Protein AF-A0A2H0NKD3-F1 (afdb_monomer)

Mean predicted aligned error: 8.76 Å

Secondary structure (DSSP, 8-state):
---------PPPPPPPPPPPHHHHHHHHHS-HHHHHHHHHHHHHHHS-TT---------SS-S-BSS--TT-TTBTTS--S---PPPPPGGGT-

pLDDT: mean 91.63, std 11.35, range [47.88, 98.62]

Radius of gyration: 23.9 Å; Cα contacts (8 Å, |Δi|>4): 55; chains: 1; bounding box: 56×33×65 Å

Solvent-accessible surface area (backbone atoms only — not comparable to full-atom values): 6440 Å² tota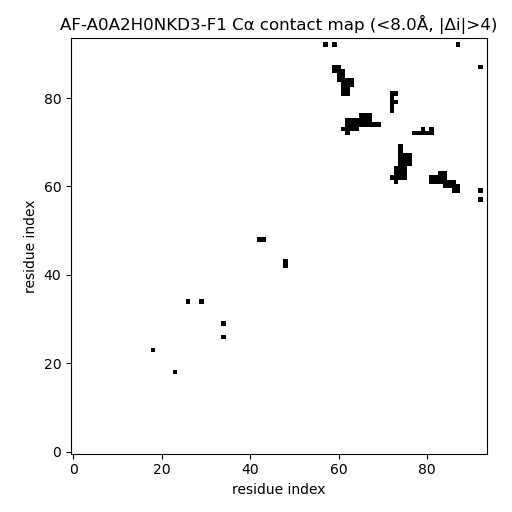l; per-residue (Å²): 135,88,86,76,84,84,82,85,83,74,86,75,73,82,76,74,89,75,84,49,71,67,64,54,51,52,58,75,68,43,59,68,70,59,46,51,52,52,51,51,54,56,43,53,75,76,44,66,82,88,64,81,90,86,83,87,87,80,76,59,56,37,35,69,34,93,52,84,49,96,84,50,57,34,17,60,85,52,94,62,86,57,67,70,48,72,66,63,57,72,86,78,74,113

Structure (mmCIF, N/CA/C/O backbone):
data_AF-A0A2H0NKD3-F1
#
_entry.id   AF-A0A2H0NKD3-F1
#
loop_
_atom_site.group_PDB
_atom_site.id
_atom_site.type_symbol
_atom_site.label_atom_id
_atom_site.label_alt_id
_atom_site.label_comp_id
_atom_site.label_asym_id
_atom_site.label_entity_id
_atom_site.label_seq_id
_atom_site.pdbx_PDB_ins_code
_atom_site.Cartn_x
_atom_site.Cartn_y
_atom_site.Cartn_z
_atom_site.occupancy
_atom_site.B_iso_or_equiv
_atom_site.auth_seq_id
_atom_site.auth_comp_id
_atom_site.auth_asym_id
_atom_site.auth_atom_id
_atom_site.pdbx_PDB_model_num
ATOM 1 N N . MET A 1 1 ? -35.237 7.858 -45.468 1.00 47.88 1 MET A N 1
ATOM 2 C CA . MET A 1 1 ? -34.723 6.921 -44.449 1.00 47.88 1 MET A CA 1
ATOM 3 C C . MET A 1 1 ? -34.793 7.630 -43.110 1.00 47.88 1 MET A C 1
ATOM 5 O O . MET A 1 1 ? -34.067 8.591 -42.899 1.00 47.88 1 MET A O 1
ATOM 9 N N . THR A 1 2 ? -35.763 7.265 -42.281 1.00 57.41 2 THR A N 1
ATOM 10 C CA . THR A 1 2 ? -36.014 7.872 -40.969 1.00 57.41 2 THR A CA 1
ATOM 11 C C . THR A 1 2 ? -35.022 7.303 -39.963 1.00 57.41 2 THR A C 1
ATOM 13 O O . THR A 1 2 ? -35.069 6.119 -39.645 1.00 57.41 2 THR A O 1
ATOM 16 N N . SER A 1 3 ? -34.099 8.139 -39.494 1.00 60.38 3 SER A N 1
ATOM 17 C CA . SER A 1 3 ? -33.186 7.782 -38.411 1.00 60.38 3 SER A CA 1
ATOM 18 C C . SER A 1 3 ? -33.941 7.895 -37.086 1.00 60.38 3 SER A C 1
ATOM 20 O O . SER A 1 3 ? -34.399 8.982 -36.737 1.00 60.38 3 SER A O 1
ATOM 22 N N . GLN A 1 4 ? -34.118 6.778 -36.380 1.00 69.94 4 GLN A N 1
ATOM 23 C CA . GLN A 1 4 ? -34.568 6.777 -34.988 1.00 69.94 4 GLN A CA 1
ATOM 24 C C . GLN A 1 4 ? -33.383 6.468 -34.083 1.00 69.94 4 GLN A C 1
ATOM 26 O O . GLN A 1 4 ? -32.689 5.467 -34.254 1.00 69.94 4 GLN A O 1
ATOM 31 N N . SER A 1 5 ? -33.166 7.345 -33.111 1.00 70.75 5 SER A N 1
ATOM 32 C CA . SER A 1 5 ? -32.171 7.166 -32.066 1.00 70.75 5 SER A CA 1
ATOM 33 C C . SER A 1 5 ? -32.680 6.143 -31.052 1.00 70.75 5 SER A C 1
ATOM 35 O O . SER A 1 5 ? -33.716 6.353 -30.424 1.00 70.75 5 SER A O 1
ATOM 37 N N . ILE A 1 6 ? -31.945 5.046 -30.877 1.00 73.62 6 ILE A N 1
ATOM 38 C CA . ILE A 1 6 ? -32.184 4.099 -29.786 1.00 73.62 6 ILE A CA 1
ATOM 39 C C . ILE A 1 6 ? -31.709 4.754 -28.486 1.00 73.62 6 ILE A C 1
ATOM 41 O O . ILE A 1 6 ? -30.542 5.125 -28.362 1.00 73.62 6 ILE A O 1
ATOM 45 N N . GLN A 1 7 ? -32.616 4.917 -27.523 1.00 72.81 7 GLN A N 1
ATOM 46 C CA . GLN A 1 7 ? -32.284 5.383 -26.178 1.00 72.81 7 GLN A CA 1
ATOM 47 C C . GLN A 1 7 ? -31.966 4.183 -25.287 1.00 72.81 7 GLN A C 1
ATOM 49 O O . GLN A 1 7 ? -32.840 3.373 -24.984 1.00 72.81 7 GLN A O 1
ATOM 54 N N . PHE A 1 8 ? -30.711 4.081 -24.855 1.00 72.06 8 PHE A N 1
ATOM 55 C CA . PHE A 1 8 ? -30.291 3.108 -23.853 1.00 72.06 8 PHE A CA 1
ATOM 56 C C . PHE A 1 8 ? -30.562 3.671 -22.457 1.00 72.06 8 PHE A C 1
ATOM 58 O O . PHE A 1 8 ? -29.868 4.575 -21.993 1.00 72.06 8 PHE A O 1
ATOM 65 N N . THR A 1 9 ? -31.573 3.142 -21.774 1.00 69.44 9 THR A N 1
ATOM 66 C CA . THR A 1 9 ? -31.796 3.390 -20.349 1.00 69.44 9 THR A CA 1
ATOM 67 C C . THR A 1 9 ? -31.086 2.310 -19.541 1.00 69.44 9 THR A C 1
ATOM 69 O O . THR A 1 9 ? -31.594 1.207 -19.358 1.00 69.44 9 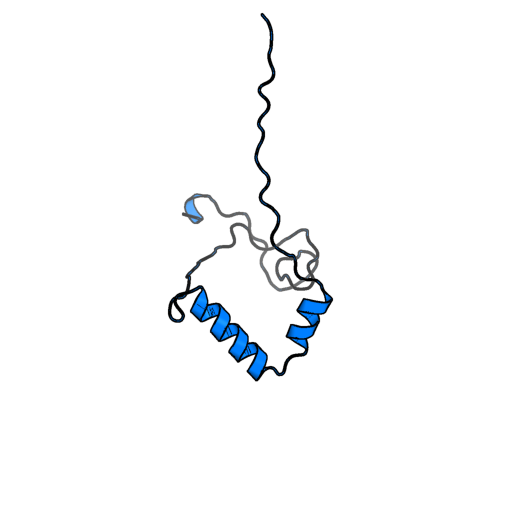THR A O 1
ATOM 72 N N . HIS A 1 10 ? -29.888 2.620 -19.044 1.00 72.88 10 HIS A N 1
ATOM 73 C CA . HIS A 1 10 ? -29.256 1.797 -18.017 1.00 72.88 10 HIS A CA 1
ATOM 74 C C . HIS A 1 10 ? -29.798 2.219 -16.647 1.00 72.88 10 HIS A C 1
ATOM 76 O O . HIS A 1 10 ? -29.598 3.373 -16.257 1.00 72.88 10 HIS A O 1
ATOM 82 N N . PRO A 1 11 ? -30.486 1.333 -15.905 1.00 68.94 11 PRO A N 1
ATOM 83 C CA . PRO A 1 11 ? -30.849 1.631 -14.530 1.00 68.94 11 PRO A CA 1
ATOM 84 C C . PRO A 1 11 ? -29.558 1.793 -13.725 1.00 68.94 11 PRO A C 1
ATOM 86 O O . PRO A 1 11 ? -28.764 0.861 -13.616 1.00 68.94 11 PRO A O 1
ATOM 89 N N . VAL A 1 12 ? -29.330 2.995 -13.195 1.00 68.69 12 VAL A N 1
ATOM 90 C CA . VAL A 1 12 ? -28.219 3.254 -12.278 1.00 68.69 12 VAL A CA 1
ATOM 91 C C . VAL A 1 12 ? -28.598 2.627 -10.936 1.00 68.69 12 VAL A C 1
ATOM 93 O O . VAL A 1 12 ? -29.603 3.043 -10.353 1.00 68.69 12 VAL A O 1
ATOM 96 N N . PRO A 1 13 ? -27.850 1.627 -10.433 1.00 73.62 13 PRO A N 1
ATOM 97 C CA . PRO A 1 13 ? -28.095 1.084 -9.105 1.00 73.62 13 PRO A CA 1
ATOM 98 C C . PRO A 1 13 ? -28.000 2.207 -8.074 1.00 73.62 13 PRO A C 1
ATOM 100 O O . PRO A 1 13 ? -27.119 3.066 -8.174 1.00 73.62 13 PRO A O 1
ATOM 103 N N . THR A 1 14 ? -28.884 2.205 -7.077 1.00 70.56 14 THR A N 1
ATOM 104 C CA . THR A 1 14 ? -28.775 3.141 -5.956 1.00 70.56 14 THR A CA 1
ATOM 105 C C . THR A 1 14 ? -27.388 2.987 -5.335 1.00 70.56 14 THR A C 1
ATOM 107 O O . THR A 1 14 ? -27.025 1.872 -4.948 1.00 70.56 14 THR A O 1
ATOM 110 N N . PRO A 1 15 ? -26.585 4.063 -5.272 1.00 69.81 15 PRO A N 1
ATOM 111 C CA . PRO A 1 15 ? -25.237 3.952 -4.758 1.00 69.81 15 PRO A CA 1
ATOM 112 C C . PRO A 1 15 ? -25.303 3.509 -3.293 1.00 69.81 15 PRO A C 1
ATOM 114 O O . PRO A 1 15 ? -26.134 4.030 -2.541 1.00 69.81 15 PRO A O 1
ATOM 117 N N . PRO A 1 16 ? -24.449 2.562 -2.873 1.00 75.81 16 PRO A N 1
ATOM 118 C CA . PRO A 1 16 ? -24.373 2.176 -1.474 1.00 75.81 16 PRO A CA 1
ATOM 119 C C . PRO A 1 16 ? -24.068 3.407 -0.617 1.00 75.81 16 PRO A C 1
ATOM 121 O O . PRO A 1 16 ? -23.424 4.361 -1.072 1.00 75.81 16 PRO A O 1
ATOM 124 N N . GLN A 1 17 ? -24.535 3.382 0.632 1.00 82.94 17 GLN A N 1
ATOM 125 C CA . GLN A 1 17 ? -24.248 4.444 1.587 1.00 82.94 17 GLN A CA 1
ATOM 126 C C . GLN A 1 17 ? -22.731 4.643 1.686 1.00 82.94 17 GLN A C 1
ATOM 128 O O . GLN A 1 17 ? -21.982 3.720 2.005 1.00 82.94 17 GLN A O 1
ATOM 133 N N . ARG A 1 18 ? -22.274 5.861 1.384 1.00 91.81 18 ARG A N 1
ATOM 134 C CA . ARG A 1 18 ? -20.858 6.222 1.465 1.00 91.81 18 ARG A CA 1
ATOM 135 C C . ARG A 1 18 ? -20.475 6.495 2.914 1.00 91.81 18 ARG A C 1
ATOM 137 O O . ARG A 1 18 ? -21.256 7.068 3.670 1.00 91.81 18 ARG A O 1
ATOM 144 N N . TRP A 1 19 ? -19.251 6.132 3.273 1.00 94.56 19 TRP A N 1
ATOM 145 C CA . TRP A 1 19 ? -18.665 6.519 4.551 1.00 94.56 19 TRP A CA 1
ATOM 146 C C . TRP A 1 19 ? -18.396 8.026 4.580 1.00 94.56 19 TRP A C 1
ATOM 148 O O . TRP A 1 19 ? -17.892 8.592 3.608 1.00 94.56 19 TRP A O 1
ATOM 158 N N . SER A 1 20 ? -18.730 8.675 5.696 1.00 95.69 20 SER A N 1
ATOM 159 C CA . SER A 1 20 ? -18.275 10.038 5.971 1.00 95.69 20 SER A CA 1
ATOM 160 C C . SER A 1 20 ? -16.846 10.009 6.514 1.00 95.69 20 SER A C 1
ATOM 162 O O . SER A 1 20 ? -16.425 9.017 7.108 1.00 95.69 20 SER A O 1
ATOM 164 N N . VAL A 1 21 ? -16.110 11.114 6.358 1.00 96.50 21 VAL A N 1
ATOM 165 C CA . VAL A 1 21 ? -14.764 11.257 6.943 1.00 96.50 21 VAL A CA 1
ATOM 166 C C . VAL A 1 21 ? -14.809 11.028 8.455 1.00 96.50 21 VAL A C 1
ATOM 168 O O . VAL A 1 21 ? -14.042 10.223 8.965 1.00 96.50 21 VAL A O 1
ATOM 171 N N . ALA A 1 22 ? -15.781 11.633 9.147 1.00 97.44 22 ALA A N 1
ATOM 172 C CA . ALA A 1 22 ? -15.959 11.467 10.588 1.00 97.44 22 ALA A CA 1
ATOM 173 C C . ALA A 1 22 ? -16.158 9.997 10.994 1.00 97.44 22 ALA A C 1
ATOM 175 O O . ALA A 1 22 ? -15.555 9.543 11.956 1.00 97.44 22 ALA A O 1
ATOM 176 N N . ALA A 1 23 ? -16.955 9.225 10.245 1.00 96.38 23 ALA A N 1
ATOM 177 C CA . ALA A 1 23 ? -17.149 7.808 10.548 1.00 96.38 23 ALA A CA 1
ATOM 178 C C . ALA A 1 23 ? -15.840 7.009 10.418 1.00 96.38 23 ALA A C 1
ATOM 180 O O . ALA A 1 23 ? -15.575 6.130 11.233 1.00 96.38 23 ALA A O 1
ATOM 181 N N . VAL A 1 24 ? -15.005 7.329 9.423 1.00 96.94 24 VAL A N 1
ATOM 182 C CA . VAL A 1 24 ? -13.683 6.703 9.261 1.00 96.94 24 VAL A CA 1
ATOM 183 C C . VAL A 1 24 ? -12.750 7.111 10.400 1.00 96.94 24 VAL A C 1
ATOM 185 O O . VAL A 1 24 ? -12.076 6.253 10.962 1.00 96.94 24 VAL A O 1
ATOM 188 N N . GLU A 1 25 ? -12.730 8.388 10.784 1.00 98.19 25 GLU A N 1
ATOM 189 C CA . GLU A 1 25 ? -11.914 8.880 11.902 1.00 98.19 25 GLU A CA 1
ATOM 190 C C . GLU A 1 25 ? -12.220 8.162 13.219 1.00 98.19 25 GLU A C 1
ATOM 192 O O . GLU A 1 25 ? -11.297 7.885 13.982 1.00 98.19 25 GLU A O 1
ATOM 197 N N . GLU A 1 26 ? -13.481 7.810 13.479 1.00 98.12 26 GLU A N 1
ATOM 198 C CA . GLU A 1 26 ? -13.834 7.032 14.670 1.00 98.12 26 GLU A CA 1
ATOM 199 C C . GLU A 1 26 ? -13.183 5.641 14.677 1.00 98.12 26 GLU A C 1
ATOM 201 O O . GLU A 1 26 ? -12.764 5.183 15.738 1.00 98.12 26 GLU A O 1
ATOM 206 N N . LEU A 1 27 ? -12.990 4.999 13.516 1.00 97.81 27 LEU A N 1
ATOM 207 C CA . LEU A 1 27 ? -12.252 3.730 13.437 1.00 97.81 27 LEU A CA 1
ATOM 208 C C . LEU A 1 27 ? -10.781 3.904 13.828 1.00 97.81 27 LEU A C 1
ATOM 210 O O . LEU A 1 27 ? -10.237 3.072 14.549 1.00 97.81 27 LEU A O 1
ATOM 214 N N . PHE A 1 28 ? -10.144 4.994 13.389 1.00 97.69 28 PHE A N 1
ATOM 215 C CA . PHE A 1 28 ? -8.752 5.301 13.744 1.00 97.69 28 PHE A CA 1
ATOM 216 C C . PHE A 1 28 ? -8.574 5.629 15.234 1.00 97.69 28 PHE A C 1
ATOM 218 O O . PHE A 1 28 ? -7.467 5.493 15.754 1.00 97.69 28 PHE A O 1
ATOM 225 N N . LYS A 1 29 ? -9.642 6.052 15.922 1.00 98.19 29 LYS A N 1
ATOM 226 C CA . LYS A 1 29 ? -9.643 6.359 17.363 1.00 98.19 29 LYS A CA 1
ATOM 227 C C . LYS A 1 29 ? -9.925 5.140 18.249 1.00 98.19 29 LYS A C 1
ATOM 229 O O . LYS A 1 29 ? -9.774 5.247 19.466 1.00 98.19 29 LYS A O 1
ATOM 234 N N . LEU A 1 30 ? -10.339 4.004 17.682 1.00 98.38 30 LEU A N 1
ATOM 235 C CA . LEU A 1 30 ? -10.601 2.791 18.458 1.00 98.38 30 LEU A CA 1
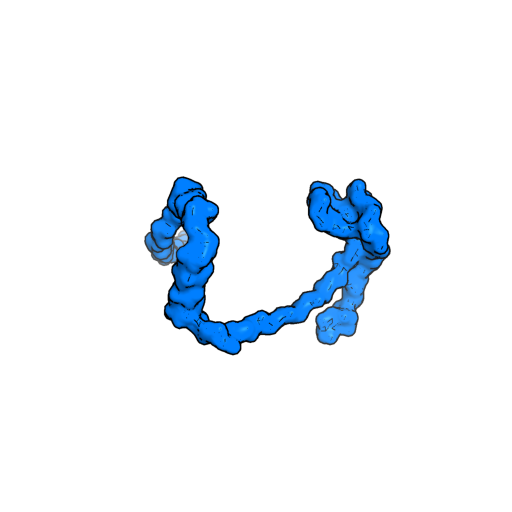ATOM 236 C C . LEU A 1 30 ? -9.325 2.274 19.144 1.00 98.38 30 LEU A C 1
ATOM 238 O O . LEU A 1 30 ? -8.230 2.383 18.583 1.00 98.38 30 LEU A O 1
ATOM 242 N N . PRO A 1 31 ? -9.447 1.627 20.321 1.00 98.62 31 PRO A N 1
ATOM 243 C CA . PRO A 1 31 ? -8.355 0.840 20.869 1.00 98.62 31 PRO A CA 1
ATOM 244 C C . PRO A 1 31 ? -7.878 -0.185 19.836 1.00 98.62 31 PRO A C 1
ATOM 246 O O . PRO A 1 31 ? -8.674 -0.916 19.248 1.00 98.62 31 PRO A O 1
ATOM 249 N N . PHE A 1 32 ? -6.565 -0.252 19.620 1.00 98.25 32 PHE A N 1
ATOM 250 C CA . PHE A 1 32 ? -5.975 -1.047 18.539 1.00 98.25 32 PHE A CA 1
ATOM 251 C C . PHE A 1 32 ? -6.429 -2.518 18.537 1.00 98.25 32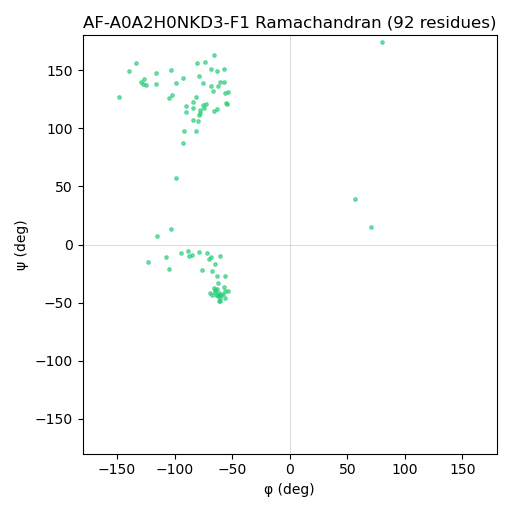 PHE A C 1
ATOM 253 O O . PHE A 1 32 ? -6.720 -3.078 17.481 1.00 98.25 32 PHE A O 1
ATOM 260 N N . ALA A 1 33 ? -6.535 -3.137 19.717 1.00 98.62 33 ALA A N 1
ATOM 261 C CA . ALA A 1 33 ? -6.982 -4.523 19.849 1.00 98.62 33 ALA A CA 1
ATOM 262 C C . ALA A 1 33 ? -8.454 -4.716 19.435 1.00 98.62 33 ALA A C 1
ATOM 264 O O . ALA A 1 33 ? -8.774 -5.709 18.780 1.00 98.62 33 ALA A O 1
ATOM 265 N N . ASP A 1 34 ? -9.324 -3.751 19.745 1.00 98.62 34 ASP A N 1
ATOM 266 C CA . ASP A 1 34 ? -10.739 -3.789 19.362 1.00 98.62 34 ASP A CA 1
ATOM 267 C C . ASP A 1 34 ? -10.893 -3.614 17.849 1.00 98.62 34 ASP A C 1
ATOM 269 O O . ASP A 1 34 ? -11.647 -4.356 17.213 1.00 98.62 34 ASP A O 1
ATOM 273 N N . LEU A 1 35 ? -10.126 -2.692 17.251 1.00 98.62 35 LEU A N 1
ATOM 274 C CA . LEU A 1 35 ? -10.090 -2.497 15.799 1.00 98.62 35 LEU A CA 1
ATOM 275 C C . LEU A 1 35 ? -9.629 -3.770 15.077 1.00 98.62 35 LEU A C 1
ATOM 277 O O . LEU A 1 35 ? -10.266 -4.197 14.112 1.00 98.62 35 LEU A O 1
ATOM 281 N N . LEU A 1 36 ? -8.557 -4.413 15.552 1.00 98.56 36 LEU A N 1
ATOM 282 C CA . LEU A 1 36 ? -8.086 -5.676 14.979 1.00 98.56 36 LEU A CA 1
ATOM 283 C C . LEU A 1 36 ? -9.128 -6.792 15.100 1.00 98.56 36 LEU A C 1
ATOM 285 O O . LEU A 1 36 ? -9.319 -7.552 14.149 1.00 98.56 36 LEU A O 1
ATOM 289 N N . PHE A 1 37 ? -9.815 -6.897 16.239 1.00 98.62 37 PHE A N 1
ATOM 290 C CA . PHE A 1 37 ? -10.863 -7.899 16.419 1.00 98.62 37 PHE A CA 1
ATOM 291 C C . PHE A 1 37 ? -12.045 -7.666 15.467 1.00 98.62 37 PHE A C 1
ATOM 293 O O . PHE A 1 37 ? -12.522 -8.609 14.831 1.00 98.62 37 PHE A O 1
ATOM 300 N N . GLN A 1 38 ? -12.490 -6.417 15.300 1.00 98.44 38 GLN A N 1
ATOM 301 C CA . GLN A 1 38 ? -13.514 -6.061 14.310 1.00 98.44 38 GLN A CA 1
ATOM 302 C C . GLN A 1 38 ? -13.059 -6.375 12.877 1.00 98.44 38 GLN A C 1
ATOM 304 O O . GLN A 1 38 ? -13.815 -6.978 12.114 1.00 98.44 38 GLN A O 1
ATOM 309 N N . ALA A 1 39 ? -11.811 -6.050 12.525 1.00 98.50 39 ALA A N 1
ATOM 310 C CA . ALA A 1 39 ? -11.253 -6.344 11.205 1.00 98.50 39 ALA A CA 1
ATOM 311 C C . ALA A 1 39 ? -11.262 -7.852 10.898 1.00 98.50 39 ALA A C 1
ATOM 313 O O . ALA A 1 39 ? -11.669 -8.262 9.810 1.00 98.50 39 ALA A O 1
ATOM 314 N N . GLN A 1 40 ? -10.887 -8.694 11.867 1.00 98.56 40 GLN A N 1
ATOM 315 C CA . GLN A 1 40 ? -10.924 -10.151 11.704 1.00 98.56 40 GLN A CA 1
ATOM 316 C C . GLN A 1 40 ? -12.347 -10.694 11.533 1.00 98.56 40 GLN A C 1
ATOM 318 O O . GLN A 1 40 ? -12.550 -11.604 10.728 1.00 98.56 40 GLN A O 1
ATOM 323 N N . GLN A 1 41 ? -13.328 -10.146 12.261 1.00 98.62 41 GLN A N 1
ATOM 324 C CA . GLN A 1 41 ? -14.736 -10.527 12.105 1.00 98.62 41 GLN A CA 1
ATOM 325 C C . GLN A 1 41 ? -15.235 -10.221 10.689 1.00 98.62 41 GLN A C 1
ATOM 327 O O . GLN A 1 41 ? -15.796 -11.099 10.034 1.00 98.62 41 GLN A O 1
ATOM 332 N N . VAL A 1 42 ? -14.971 -9.009 10.188 1.00 98.44 42 VAL A N 1
ATOM 333 C CA . VAL A 1 42 ? -15.352 -8.614 8.824 1.00 98.44 42 VAL A CA 1
ATOM 334 C C . VAL A 1 42 ? -14.645 -9.483 7.785 1.00 98.44 42 VAL A C 1
ATOM 336 O O . VAL A 1 42 ? -15.298 -9.963 6.861 1.00 98.44 42 VAL A O 1
ATOM 339 N N . HIS A 1 43 ? -13.343 -9.738 7.939 1.00 98.50 43 HIS A N 1
ATOM 340 C CA . HIS A 1 43 ? -12.586 -10.571 7.004 1.00 98.50 43 HIS A CA 1
ATOM 341 C C . HIS A 1 43 ? -13.150 -12.000 6.920 1.00 98.50 43 HIS A C 1
ATOM 343 O O . HIS A 1 43 ? -13.456 -12.471 5.828 1.00 98.50 43 HIS A O 1
ATOM 349 N N . ARG A 1 44 ? -13.389 -12.651 8.067 1.00 98.38 44 ARG A N 1
ATOM 350 C CA . ARG A 1 44 ? -13.957 -14.013 8.149 1.00 98.38 44 ARG A CA 1
ATOM 351 C C . ARG A 1 44 ? -15.377 -14.128 7.593 1.00 98.38 44 ARG A C 1
ATOM 353 O O . ARG A 1 44 ? -15.768 -15.209 7.173 1.00 98.38 44 ARG A O 1
ATOM 360 N N . ALA A 1 45 ? -16.151 -13.043 7.616 1.00 98.56 45 ALA A N 1
ATOM 361 C CA . ALA A 1 45 ? -17.509 -13.028 7.079 1.00 98.56 45 ALA A CA 1
ATOM 362 C C . ALA A 1 45 ? -17.555 -12.978 5.540 1.00 98.56 45 ALA A C 1
ATOM 364 O O . ALA A 1 45 ? -18.571 -13.355 4.960 1.00 98.56 45 ALA A O 1
ATOM 365 N N . HIS A 1 46 ? -16.484 -12.518 4.883 1.00 98.38 46 HIS A N 1
ATOM 366 C CA . HIS A 1 46 ? -16.483 -12.251 3.438 1.00 98.38 46 HIS A CA 1
ATOM 367 C C . HIS A 1 46 ? -15.401 -13.010 2.655 1.00 98.38 46 HIS A C 1
ATOM 369 O O . HIS A 1 46 ? -15.491 -13.089 1.432 1.00 98.38 46 HIS A O 1
ATOM 375 N N . PHE A 1 47 ? -14.399 -13.576 3.330 1.00 98.31 47 PHE A N 1
ATOM 376 C CA . PHE A 1 47 ? -13.278 -14.292 2.719 1.00 98.31 47 PHE A CA 1
ATOM 377 C C . PHE A 1 47 ? -13.015 -15.617 3.440 1.00 98.31 47 PHE A C 1
ATOM 379 O O . PHE A 1 47 ? -13.334 -15.759 4.622 1.00 98.31 47 PHE A O 1
ATOM 386 N N . ASP A 1 48 ? -12.385 -16.574 2.748 1.00 98.00 48 ASP A N 1
ATOM 387 C CA . ASP A 1 48 ? -11.761 -17.712 3.427 1.00 98.00 48 ASP A CA 1
ATOM 388 C C . ASP A 1 48 ? -10.596 -17.177 4.276 1.00 98.00 48 ASP A C 1
ATOM 390 O O . ASP A 1 48 ? -9.620 -16.666 3.721 1.00 98.00 48 ASP A O 1
ATOM 394 N N . PRO A 1 49 ? -10.673 -17.278 5.615 1.00 97.38 49 PRO A N 1
ATOM 395 C CA . PRO A 1 49 ? -9.716 -16.625 6.498 1.00 97.38 49 PRO A CA 1
ATOM 396 C C . PRO A 1 49 ? -8.306 -17.208 6.445 1.00 97.38 49 PRO A C 1
ATOM 398 O O . PRO A 1 49 ? -7.402 -16.633 7.047 1.00 97.38 49 PRO A O 1
ATOM 401 N N . ASN A 1 50 ? -8.123 -18.357 5.791 1.00 97.75 50 ASN A N 1
ATOM 402 C CA . ASN A 1 50 ? -6.823 -19.001 5.641 1.00 97.75 50 ASN A CA 1
ATOM 403 C C . ASN A 1 50 ? -6.362 -19.047 4.176 1.00 97.75 50 ASN A C 1
ATOM 405 O O . ASN A 1 50 ? -5.345 -19.673 3.876 1.00 97.75 50 ASN A O 1
ATOM 409 N N . GLN A 1 51 ? -7.082 -18.386 3.266 1.00 98.19 51 GLN A N 1
ATOM 410 C CA . GLN A 1 51 ? -6.685 -18.241 1.872 1.00 98.19 51 GLN A CA 1
ATOM 411 C C . GLN A 1 51 ? -6.026 -16.879 1.647 1.00 98.19 51 GLN A C 1
ATOM 413 O O . GLN A 1 51 ? -6.488 -15.849 2.130 1.00 98.19 51 GLN A O 1
ATOM 418 N N . VAL A 1 52 ? -4.951 -16.869 0.861 1.00 97.62 52 VAL A N 1
ATOM 419 C CA . VAL A 1 52 ? -4.257 -15.645 0.452 1.00 97.62 52 VAL A CA 1
ATOM 420 C C . VAL A 1 52 ? -4.174 -15.609 -1.069 1.00 97.62 52 VAL A C 1
ATOM 422 O O . VAL A 1 5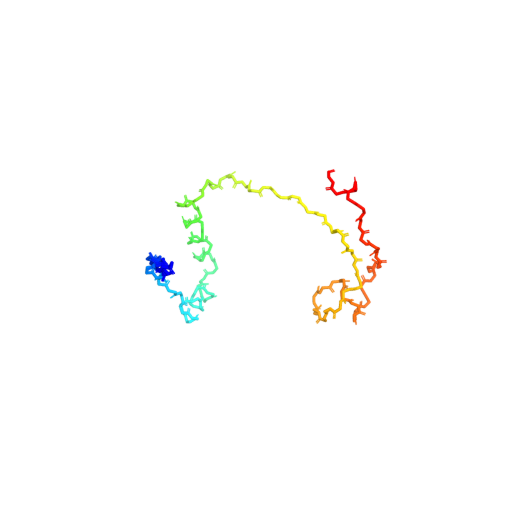2 ? -3.886 -16.617 -1.712 1.00 97.62 52 VAL A O 1
ATOM 425 N N . GLN A 1 53 ? -4.425 -14.436 -1.645 1.00 97.69 53 GLN A N 1
ATOM 426 C CA . GLN A 1 53 ? -4.264 -14.186 -3.072 1.00 97.69 53 GLN A CA 1
ATOM 427 C C . GLN A 1 53 ? -2.789 -13.897 -3.378 1.00 97.69 53 GLN A C 1
ATOM 429 O O . GLN A 1 53 ? -2.181 -13.029 -2.755 1.00 97.69 53 GLN A O 1
ATOM 434 N N . LEU A 1 54 ? -2.213 -14.627 -4.335 1.00 97.81 54 LEU A N 1
ATOM 435 C CA . LEU A 1 54 ? -0.823 -14.456 -4.756 1.00 97.81 54 LEU A CA 1
ATOM 436 C C . LEU A 1 54 ? -0.753 -13.687 -6.081 1.00 97.81 54 LEU A C 1
ATOM 438 O O . LEU A 1 54 ? -1.418 -14.065 -7.045 1.00 97.81 54 LEU A O 1
ATOM 442 N N . SER A 1 55 ? 0.064 -12.635 -6.119 1.00 96.94 55 SER A N 1
ATOM 443 C CA . SER A 1 55 ? 0.404 -11.869 -7.324 1.00 96.94 55 SER A CA 1
ATOM 444 C C . SER A 1 55 ? 1.916 -11.785 -7.469 1.00 96.94 55 SER A C 1
ATOM 446 O O . SER A 1 55 ? 2.621 -11.588 -6.480 1.00 96.94 55 SER A O 1
ATOM 448 N N . THR A 1 56 ? 2.400 -11.851 -8.706 1.00 96.19 56 THR A N 1
ATOM 449 C CA . THR A 1 56 ? 3.756 -11.428 -9.069 1.00 96.19 56 THR A CA 1
ATOM 450 C C . THR A 1 56 ? 3.667 -10.246 -10.025 1.00 96.19 56 THR A C 1
ATOM 452 O O . THR A 1 56 ? 2.705 -10.135 -10.787 1.00 96.19 56 THR A O 1
ATOM 455 N N . LEU A 1 57 ? 4.638 -9.340 -9.956 1.00 96.25 57 LEU A N 1
ATOM 456 C CA . LEU A 1 57 ? 4.703 -8.159 -10.809 1.00 96.25 57 LEU A CA 1
ATOM 457 C C . LEU A 1 57 ? 6.143 -7.906 -11.250 1.00 96.25 57 LEU A C 1
ATOM 459 O O . LEU A 1 57 ? 7.087 -8.187 -10.513 1.00 96.25 57 LEU A O 1
ATOM 463 N N . LEU A 1 58 ? 6.291 -7.336 -12.442 1.00 95.25 58 LEU A N 1
ATOM 464 C CA . LEU A 1 58 ? 7.563 -6.939 -13.031 1.00 95.25 58 LEU A CA 1
ATOM 465 C C . LEU A 1 58 ? 7.459 -5.491 -13.511 1.00 95.25 58 LEU A C 1
ATOM 467 O O . LEU A 1 58 ? 6.445 -5.073 -14.068 1.00 95.25 58 LEU A O 1
ATOM 471 N N . SER A 1 59 ? 8.521 -4.717 -13.300 1.00 96.44 59 SER A N 1
ATOM 472 C CA . SER A 1 59 ? 8.597 -3.340 -13.777 1.00 96.44 59 SER A CA 1
ATOM 473 C C . SER A 1 59 ? 9.009 -3.313 -15.251 1.00 96.44 59 SER A C 1
ATOM 475 O O . SER A 1 59 ? 10.196 -3.374 -15.567 1.00 96.44 59 SER A O 1
ATOM 477 N N . ILE A 1 60 ? 8.023 -3.196 -16.147 1.00 96.25 60 ILE A N 1
ATOM 478 C CA . ILE A 1 60 ? 8.210 -3.120 -17.609 1.00 96.25 60 ILE A CA 1
ATOM 479 C C . ILE A 1 60 ? 9.146 -1.980 -18.044 1.00 96.25 60 ILE A C 1
ATOM 481 O O . ILE A 1 60 ? 9.801 -2.067 -19.075 1.00 96.25 60 ILE A O 1
ATOM 485 N N . LYS A 1 61 ? 9.250 -0.905 -17.255 1.00 96.25 61 LYS A N 1
ATOM 486 C CA . LYS A 1 61 ? 10.232 0.172 -17.428 1.00 96.25 61 LYS A CA 1
ATOM 487 C C . LYS A 1 61 ? 10.584 0.734 -16.059 1.00 96.25 61 LYS A C 1
ATOM 489 O O . LYS A 1 61 ? 9.691 1.151 -15.329 1.00 96.25 61 LYS A O 1
ATOM 494 N N . THR A 1 62 ? 11.874 0.787 -15.730 1.00 97.31 62 THR A N 1
ATOM 495 C CA . THR A 1 62 ? 12.350 1.173 -14.389 1.00 97.31 62 THR A CA 1
ATOM 496 C C . THR A 1 62 ? 13.171 2.459 -14.407 1.00 97.31 62 THR A C 1
ATOM 498 O O . THR A 1 62 ? 14.031 2.635 -15.267 1.00 97.31 62 THR A O 1
ATOM 501 N N . GLY A 1 63 ? 12.941 3.327 -13.418 1.00 96.75 63 GLY A N 1
ATOM 502 C CA . GLY A 1 63 ? 13.710 4.558 -13.193 1.00 96.75 63 GLY A CA 1
ATOM 503 C C . GLY A 1 63 ? 13.299 5.715 -14.106 1.00 96.75 63 GLY A C 1
ATOM 504 O O . GLY A 1 63 ? 12.445 5.555 -14.974 1.00 96.75 63 GLY A O 1
ATOM 505 N N . GLY A 1 64 ? 13.867 6.907 -13.894 1.00 95.25 64 GLY A N 1
ATOM 506 C CA . GLY A 1 64 ? 13.652 8.084 -14.751 1.00 95.25 64 GLY A CA 1
ATOM 507 C C . GLY A 1 64 ? 12.182 8.495 -14.916 1.00 95.25 64 GLY A C 1
ATOM 508 O O . GLY A 1 64 ? 11.755 8.780 -16.036 1.00 95.25 64 GLY A O 1
ATOM 509 N N . CYS A 1 65 ? 11.388 8.423 -13.847 1.00 97.19 65 CYS A N 1
ATOM 510 C CA . CYS A 1 65 ? 9.989 8.848 -13.839 1.00 97.19 65 CYS A CA 1
ATOM 511 C C . CYS A 1 65 ? 9.891 10.381 -13.812 1.00 97.19 65 CYS A C 1
ATOM 513 O O . CYS A 1 65 ? 10.646 11.029 -13.088 1.00 97.19 65 CYS A O 1
ATOM 515 N N . SER A 1 66 ? 8.960 10.949 -14.581 1.00 97.19 66 SER A N 1
ATOM 516 C CA . SER A 1 66 ? 8.721 12.397 -14.669 1.00 97.19 66 SER A CA 1
ATOM 517 C C . SER A 1 66 ? 7.919 12.974 -13.503 1.00 97.19 66 SER A C 1
ATOM 519 O O . SER A 1 66 ? 7.750 14.185 -13.441 1.00 97.19 66 SER A O 1
ATOM 521 N N . GLU A 1 67 ? 7.413 12.126 -12.609 1.00 98.19 67 GLU A N 1
ATOM 522 C CA . GLU A 1 67 ? 6.641 12.540 -11.438 1.00 98.19 67 GLU A CA 1
ATOM 523 C C . GLU A 1 67 ? 7.541 12.716 -10.210 1.00 98.19 67 GLU A C 1
ATOM 525 O O . GLU A 1 67 ? 8.450 11.916 -9.977 1.00 98.19 67 GLU A O 1
ATOM 530 N N . ASP A 1 68 ? 7.231 13.714 -9.381 1.00 97.50 68 ASP A N 1
ATOM 531 C CA . ASP A 1 68 ? 7.987 14.056 -8.167 1.00 97.50 68 ASP A CA 1
ATOM 532 C C . ASP A 1 68 ? 7.340 13.481 -6.897 1.00 97.50 68 ASP A C 1
ATOM 534 O O . ASP A 1 68 ? 6.917 14.177 -5.973 1.00 97.50 68 ASP A O 1
ATOM 538 N N . CYS A 1 69 ? 7.168 12.161 -6.878 1.00 97.75 69 CYS A N 1
ATOM 539 C CA . CYS A 1 69 ? 6.632 11.478 -5.706 1.00 97.75 69 CYS A CA 1
ATOM 540 C C . CYS A 1 69 ? 7.725 11.323 -4.640 1.00 97.75 69 CYS A C 1
ATOM 542 O O . CYS A 1 69 ? 8.626 10.502 -4.812 1.00 97.75 69 CYS A O 1
ATOM 544 N N . GLY A 1 70 ? 7.581 12.009 -3.500 1.00 96.19 70 GLY A N 1
ATOM 545 C CA . GLY A 1 70 ? 8.584 12.036 -2.419 1.00 96.19 70 GLY A CA 1
ATOM 546 C C . GLY A 1 70 ? 8.938 10.689 -1.766 1.00 96.19 70 GLY A C 1
ATOM 547 O O . GLY A 1 70 ? 9.894 10.608 -1.003 1.00 96.19 70 GLY A O 1
ATOM 548 N N . TYR A 1 71 ? 8.187 9.624 -2.055 1.00 95.94 71 TYR A N 1
ATOM 549 C CA . TYR A 1 71 ? 8.459 8.258 -1.590 1.00 95.94 71 TYR A CA 1
ATOM 550 C C . TYR A 1 71 ? 8.968 7.323 -2.699 1.00 95.94 71 TYR A C 1
ATOM 552 O O . TYR A 1 71 ? 9.364 6.194 -2.413 1.00 95.94 71 TYR A O 1
ATOM 560 N N . CYS A 1 72 ? 8.902 7.734 -3.969 1.00 97.69 72 CYS A N 1
ATOM 561 C CA . CYS A 1 72 ? 9.161 6.840 -5.092 1.00 97.69 72 CYS A CA 1
ATOM 562 C C . CYS A 1 72 ? 10.651 6.853 -5.464 1.00 97.69 72 CYS A C 1
ATOM 564 O O . CYS A 1 72 ? 11.151 7.884 -5.919 1.00 97.69 72 CYS A O 1
ATOM 566 N N . PRO A 1 73 ? 11.365 5.712 -5.388 1.00 97.19 73 PRO A N 1
ATOM 567 C CA . PRO A 1 73 ? 12.790 5.660 -5.721 1.00 97.19 73 PRO A CA 1
ATOM 568 C C . PRO A 1 73 ? 13.062 5.794 -7.230 1.00 97.19 73 PRO A C 1
ATOM 570 O O . PRO A 1 73 ? 14.212 5.881 -7.644 1.00 97.19 73 PRO A O 1
ATOM 573 N N . GLN A 1 74 ? 12.017 5.790 -8.063 1.00 98.00 74 GLN A N 1
ATOM 574 C CA . GLN A 1 74 ? 12.128 5.921 -9.518 1.00 98.00 74 GLN A CA 1
ATOM 575 C C . GLN A 1 74 ? 11.969 7.367 -10.013 1.00 98.00 74 GLN A C 1
ATOM 577 O O . GLN A 1 74 ? 12.153 7.603 -11.209 1.00 98.00 74 GLN A O 1
ATOM 582 N N . SER A 1 75 ? 11.603 8.311 -9.134 1.00 97.44 75 SER A N 1
ATOM 583 C CA . SER A 1 75 ? 11.509 9.743 -9.457 1.00 97.44 75 SER A CA 1
ATOM 584 C C . SER A 1 75 ? 12.845 10.254 -10.000 1.00 97.44 75 SER A C 1
ATOM 586 O O . SER A 1 75 ? 13.888 10.035 -9.387 1.00 97.44 75 SER A O 1
ATOM 588 N N . ALA A 1 76 ? 12.827 10.959 -11.134 1.00 96.19 76 ALA A N 1
ATOM 589 C CA . ALA A 1 76 ? 14.028 11.592 -11.685 1.00 96.19 76 ALA A CA 1
ATOM 590 C C . ALA A 1 76 ? 14.513 12.793 -10.849 1.00 96.19 76 ALA A C 1
ATOM 592 O O . ALA A 1 76 ? 15.635 13.261 -11.045 1.00 96.19 76 ALA A O 1
ATOM 593 N N . PHE A 1 77 ? 13.692 13.283 -9.915 1.00 96.62 77 PHE A N 1
ATOM 594 C CA . PHE A 1 77 ? 14.016 14.403 -9.027 1.00 96.62 77 PHE A CA 1
ATOM 595 C C . PHE A 1 77 ? 14.800 13.973 -7.779 1.00 96.62 77 PHE A C 1
ATOM 597 O O . PHE A 1 77 ? 15.274 14.824 -7.022 1.00 96.62 77 PHE A O 1
ATOM 604 N N . HIS A 1 78 ? 14.948 12.667 -7.535 1.00 94.69 78 HIS A N 1
ATOM 605 C CA . HIS A 1 78 ? 15.601 12.129 -6.342 1.00 94.69 78 HIS A CA 1
ATOM 606 C C . HIS A 1 78 ? 16.6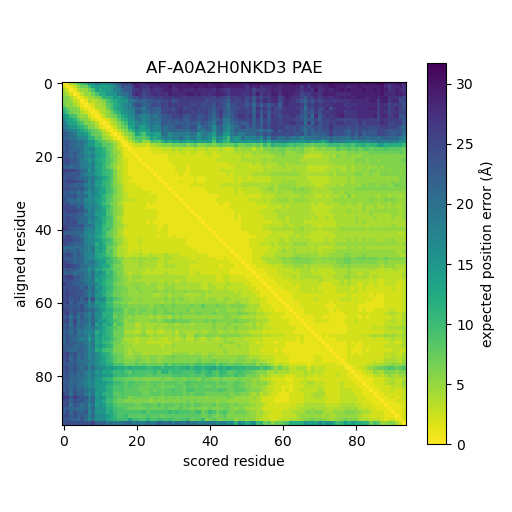99 11.127 -6.716 1.00 94.69 78 HIS A C 1
ATOM 608 O O . HIS A 1 78 ? 16.517 10.272 -7.578 1.00 94.69 78 HIS A O 1
ATOM 614 N N . ASN A 1 79 ? 17.848 11.188 -6.036 1.00 90.88 79 ASN A N 1
ATOM 615 C CA . ASN A 1 79 ? 18.939 10.238 -6.257 1.00 90.88 79 ASN A CA 1
ATOM 616 C C . ASN A 1 79 ? 18.839 9.051 -5.284 1.00 90.88 79 ASN A C 1
ATOM 618 O O . ASN A 1 79 ? 19.424 9.077 -4.203 1.00 90.88 79 ASN A O 1
ATOM 622 N N . ALA A 1 80 ? 18.085 8.020 -5.674 1.00 94.69 80 ALA A N 1
ATOM 623 C CA . ALA A 1 80 ? 17.860 6.808 -4.876 1.00 94.69 80 ALA A CA 1
ATOM 624 C C . ALA A 1 80 ? 18.678 5.586 -5.349 1.00 94.69 80 ALA A C 1
ATOM 626 O O . ALA A 1 80 ? 18.386 4.459 -4.954 1.00 94.69 80 ALA A O 1
ATOM 627 N N . GLY A 1 81 ? 19.677 5.781 -6.220 1.00 94.50 81 GLY A N 1
ATOM 628 C CA . GLY A 1 81 ? 20.517 4.688 -6.734 1.00 94.50 81 GLY A CA 1
ATOM 629 C C . GLY A 1 81 ? 19.811 3.722 -7.697 1.00 94.50 81 GLY A C 1
ATOM 630 O O . GLY A 1 81 ? 20.330 2.640 -7.961 1.00 94.50 81 GLY A O 1
ATOM 631 N N . VAL A 1 82 ? 18.639 4.091 -8.227 1.00 96.06 82 VAL A N 1
ATOM 632 C CA . VAL A 1 82 ? 17.919 3.299 -9.233 1.00 96.06 82 VAL A CA 1
ATOM 633 C C . VAL A 1 82 ? 18.459 3.611 -10.626 1.00 96.06 82 VAL A C 1
ATOM 635 O O . VAL A 1 82 ? 18.429 4.753 -11.082 1.00 96.06 82 VAL A O 1
ATOM 638 N N . GLU A 1 83 ? 18.928 2.578 -11.320 1.00 94.19 83 GLU A N 1
ATOM 639 C CA . GLU A 1 83 ? 19.352 2.670 -12.715 1.00 94.19 83 GLU A CA 1
ATOM 640 C C . GLU A 1 83 ? 18.155 2.975 -13.630 1.00 94.19 83 GLU A C 1
ATOM 642 O O . GLU A 1 83 ? 17.112 2.323 -13.554 1.00 94.19 83 GLU A O 1
ATOM 647 N N . ASN A 1 84 ? 18.311 3.954 -14.523 1.00 95.56 84 ASN A N 1
ATOM 648 C CA . ASN A 1 84 ? 17.309 4.257 -15.539 1.00 95.56 84 ASN A CA 1
ATOM 649 C C . ASN A 1 84 ? 17.430 3.264 -16.700 1.00 95.56 84 ASN A C 1
ATOM 651 O O . ASN A 1 84 ? 18.361 3.347 -17.505 1.00 95.56 84 ASN A O 1
ATOM 655 N N . ARG A 1 85 ? 16.481 2.333 -16.780 1.00 95.69 85 ARG A N 1
ATOM 656 C CA . ARG A 1 85 ? 16.448 1.277 -17.793 1.00 95.69 85 ARG A CA 1
ATOM 657 C C . ARG A 1 85 ? 15.429 1.602 -18.873 1.00 95.69 85 ARG A C 1
ATOM 659 O O . ARG A 1 85 ? 14.404 2.243 -18.629 1.00 95.69 85 ARG A O 1
ATOM 666 N N . LYS A 1 86 ? 15.709 1.124 -20.084 1.00 95.69 86 LYS A N 1
ATOM 667 C CA . LYS A 1 86 ? 14.730 1.147 -21.172 1.00 95.69 86 LYS A CA 1
ATOM 668 C C . LYS A 1 86 ? 13.553 0.226 -20.835 1.00 95.69 86 LYS A C 1
ATOM 670 O O . LYS A 1 86 ? 13.630 -0.591 -19.921 1.00 95.69 86 LYS A O 1
ATOM 675 N N . MET A 1 87 ? 12.456 0.422 -21.557 1.00 97.06 87 MET A N 1
ATOM 676 C CA . MET A 1 87 ? 11.331 -0.504 -21.521 1.00 97.06 87 MET A CA 1
ATOM 677 C C . MET A 1 87 ? 11.796 -1.885 -21.996 1.00 97.06 87 MET A C 1
ATOM 679 O O . MET A 1 87 ? 12.609 -1.946 -22.917 1.00 97.06 87 MET A O 1
ATOM 683 N N . LEU A 1 88 ? 11.318 -2.946 -21.347 1.00 97.06 88 LEU A N 1
ATOM 684 C CA . LEU A 1 88 ? 11.599 -4.319 -21.764 1.00 97.06 88 LEU A CA 1
ATOM 685 C C . LEU A 1 88 ? 10.904 -4.622 -23.093 1.00 97.06 88 LEU A C 1
ATOM 687 O O . LEU A 1 88 ? 9.838 -4.066 -23.386 1.00 97.06 88 LEU A O 1
ATOM 691 N N . GLU A 1 89 ? 11.488 -5.526 -23.868 1.00 96.81 89 GLU A N 1
ATOM 692 C CA . GLU A 1 89 ? 10.841 -6.050 -25.070 1.00 96.81 89 GLU A CA 1
ATOM 693 C C . GLU A 1 89 ? 9.708 -7.017 -24.690 1.00 96.81 89 GLU A C 1
ATOM 695 O O . GLU A 1 89 ? 9.706 -7.597 -23.605 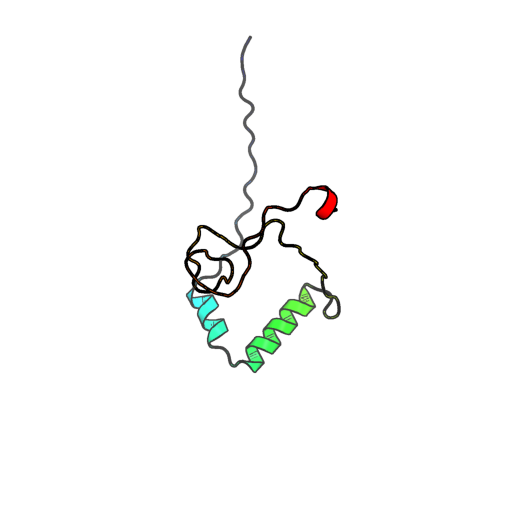1.00 96.81 89 GLU A O 1
ATOM 700 N N . VAL A 1 90 ? 8.730 -7.215 -25.581 1.00 95.12 90 VAL A N 1
ATOM 701 C CA . VAL A 1 90 ? 7.554 -8.066 -25.295 1.00 95.12 90 VAL A CA 1
ATOM 702 C C . VAL A 1 90 ? 7.965 -9.483 -24.885 1.00 95.12 90 VAL A C 1
ATOM 704 O O . VAL A 1 90 ? 7.401 -10.021 -23.936 1.00 95.12 90 VAL A O 1
ATOM 707 N N . ASP A 1 91 ? 8.981 -10.049 -25.538 1.00 95.44 91 ASP A N 1
ATOM 708 C CA . ASP A 1 91 ? 9.484 -11.401 -25.262 1.00 95.44 91 ASP A CA 1
ATOM 709 C C . ASP A 1 91 ? 10.094 -11.552 -23.853 1.00 95.44 91 ASP A C 1
ATOM 711 O O . ASP A 1 91 ? 10.251 -12.670 -23.371 1.00 95.44 91 ASP A O 1
ATOM 715 N N . GLU A 1 92 ? 10.418 -10.448 -23.169 1.00 93.81 92 GLU A N 1
ATOM 716 C CA . GLU A 1 92 ? 10.929 -10.451 -21.791 1.00 93.81 92 GLU A CA 1
ATOM 717 C C . GLU A 1 92 ? 9.812 -10.397 -20.726 1.00 93.81 92 GLU A C 1
ATOM 719 O O . GLU A 1 92 ? 10.103 -10.467 -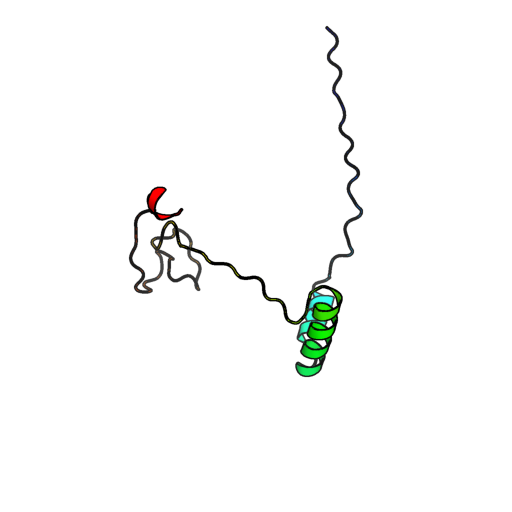19.530 1.00 93.81 92 GLU A O 1
ATOM 724 N N . VAL A 1 93 ? 8.543 -10.235 -21.128 1.00 92.25 93 VAL A N 1
ATOM 725 C CA . VAL A 1 93 ? 7.395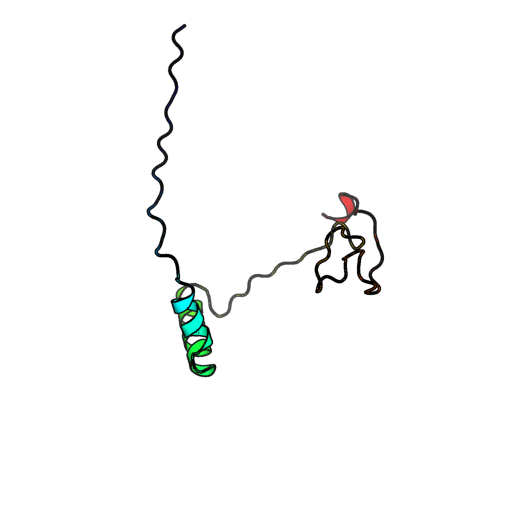 -10.010 -20.220 1.00 92.25 93 VAL A CA 1
ATOM 726 C C . VAL A 1 93 ? 6.500 -11.244 -20.052 1.00 92.25 93 VAL A C 1
ATOM 728 O O . VAL A 1 93 ? 5.751 -11.312 -19.075 1.00 92.25 93 VAL A O 1
ATOM 731 N N . VAL A 1 94 ? 6.543 -12.187 -20.997 1.00 73.38 94 VAL A N 1
ATOM 732 C CA . VAL A 1 94 ? 5.614 -13.333 -21.100 1.00 73.38 94 VAL A CA 1
ATOM 733 C C . VAL A 1 94 ? 6.055 -14.526 -20.256 1.00 73.38 94 VAL A C 1
ATOM 735 O O . VAL A 1 94 ? 7.265 -14.838 -20.243 1.00 73.38 94 VAL A O 1
#

Foldseek 3Di:
DDDDDDDDDDPDPDDPDDDDPVNVVVLVVDDPVVSVVVVLVVCVVPHDSPDDDDDDDDDQWAAPDCDDDVPDCRDPVDPNPTDGDDGDDPVVVD

Sequence (94 aa):
MTSQSIQFTHPVPTPPQRWSVAAVEELFKLPFADLLFQAQQVHRAHFDPNQVQLSTLLSIKTGGCSEDCGYCPQSAFHNAGVENRKMLEVDEVV

Nearest PDB structures (foldseek):
  8vcw-assembly1_A  TM=7.358E-01  e=3.342E-01  Blautia obeum